Protein AF-A0A0G0ATU6-F1 (afdb_monomer)

Foldseek 3Di:
DVLLVVLVVVQQCQPDDPPGLNQKHFDAPDDPDPPDPPDGHLVLSVLSNVLVVLLVVLVVVLVVQVVPADDPGRPSVVSNVVSVVVNVVSVVVSVVCCVVRNPVGMDGDVVSVVVVVQQDLVLLVLCCVPQNDVRSVVLSVCCVVPVGGSVVVCVVVVVDDPVRVVVSVPPDD

Secondary structure (DSSP, 8-state):
-HHHHHHHHHHHHT--SSSS--SEEEPPSS-S-SSSTT----HHHHHHHHHHHHHHHHHHHHHHHHHT-BTTB-TTHHHHHHHHHHHHHHHHHHHHHIIIIIGGGEEE-HHHHHHHHHH-STTHHHHHHHH-HHHHHHHHHHHHHH---HHHHHHHTTSS-HHHHHHHH----

pLDDT: mean 94.41, std 6.94, range [39.5, 98.44]

Solvent-accessible surface area (backbone atoms only — not comparable to full-atom values): 9798 Å² total; per-residue (Å²): 113,66,64,34,53,54,24,49,50,54,49,50,36,38,25,53,88,82,90,46,67,30,37,31,41,67,64,79,86,58,86,52,44,98,85,45,87,90,40,66,61,61,58,58,37,51,50,40,38,53,48,45,54,52,42,53,53,41,50,50,51,35,51,55,40,60,66,69,41,50,95,95,52,59,81,44,51,68,63,38,51,53,42,52,55,49,42,52,55,52,49,55,52,49,53,53,49,32,46,68,65,36,64,74,41,56,44,74,34,62,68,48,45,50,52,52,51,51,73,42,72,71,65,49,66,62,46,28,88,81,61,34,62,70,56,44,51,51,44,52,53,48,18,68,76,68,73,46,40,50,65,60,54,35,50,73,69,61,74,44,53,73,71,59,49,53,60,58,70,54,88,73,134

Sequence (173 aa):
LDISKMSIDFRFMASGPKGGIGEISFKELQPGSSIMPGKVNPVIAETMNQTYYLVSGKNLGIHQAAEASQLELGVMLPIIADSLITILKVVDTALKLFADRGIKNIVVNRERCLEHLEKSTAYSTLLTPRLGYDAVSKVVKESVATGRTMREIILEKKLLTEAELEKLLIIYE

Radius of gyration: 24.53 Å; Cα contacts (8 Å, |Δi|>4): 159; chains: 1; bounding box: 56×47×62 Å

Nearest PDB structures (foldseek):
  6wng-assembly1_D  TM=8.953E-01  e=1.341E-13  Elizabethkingia anophelis NUH1
  3oce-assembly1_C  TM=9.134E-01  e=7.199E-13  Brucella abortus 2308
  6nzb-assembly1_A  TM=8.985E-01  e=1.754E-11  Escherichia coli K-12
  6p3c-assembly1_A  TM=8.723E-01  e=2.596E-11  Escherichia coli K-12
  6nza-assembly1_A  TM=8.836E-01  e=3.843E-11  Escherichia coli K-12

Organism: NCBI:txid1618477

InterPro domains:
  IPR008948 L-Aspartase-like [SSF48557] (2-168)
  IPR018951 Fumarase C, C-terminal [PF10415] (125-169)
  IPR020557 Fumarate lyase, conserved site [PS00163] (32-41)
  IPR022761 Fumarate lyase, N-terminal [PF00206] (2-55)
  IPR051546 Class-II Aspartate Ammonia-Lyase [PTHR42696] (2-170)

Structure (mmCIF, N/CA/C/O backbone):
data_AF-A0A0G0ATU6-F1
#
_entry.id   AF-A0A0G0ATU6-F1
#
loop_
_atom_site.group_PDB
_atom_site.id
_atom_site.type_symbol
_atom_site.label_atom_id
_atom_site.label_alt_id
_atom_site.label_comp_id
_atom_site.label_asym_id
_atom_site.label_entity_id
_atom_site.label_seq_id
_atom_site.pdbx_PDB_ins_code
_atom_site.Cartn_x
_atom_site.Cartn_y
_atom_site.Cartn_z
_atom_site.occupancy
_atom_site.B_iso_or_equiv
_atom_site.auth_seq_id
_atom_site.auth_comp_id
_atom_site.auth_asym_id
_atom_site.auth_atom_id
_atom_site.pdbx_PDB_model_num
ATOM 1 N N . LEU A 1 1 ? 6.892 8.000 -9.403 1.00 63.53 1 LEU A N 1
ATOM 2 C CA . LEU A 1 1 ? 6.747 7.942 -7.932 1.00 63.53 1 LEU A CA 1
ATOM 3 C C . LEU A 1 1 ? 5.472 7.179 -7.571 1.00 63.53 1 LEU A C 1
ATOM 5 O O . LEU A 1 1 ? 5.530 6.216 -6.814 1.00 63.53 1 LEU A O 1
ATOM 9 N N . ASP A 1 2 ? 4.365 7.529 -8.223 1.00 87.19 2 ASP A N 1
ATOM 10 C CA . ASP A 1 2 ? 3.006 7.075 -7.894 1.00 87.19 2 ASP A CA 1
ATOM 11 C C . ASP A 1 2 ? 2.807 5.554 -7.948 1.00 87.19 2 ASP A C 1
ATOM 13 O O . ASP A 1 2 ? 2.313 4.968 -6.986 1.00 87.19 2 ASP A O 1
ATOM 17 N N . ILE A 1 3 ? 3.274 4.880 -9.009 1.00 91.62 3 ILE A N 1
ATOM 18 C CA . ILE A 1 3 ? 3.094 3.421 -9.147 1.00 91.62 3 ILE A CA 1
ATOM 19 C C . ILE A 1 3 ? 3.815 2.623 -8.054 1.00 91.62 3 ILE A C 1
ATOM 21 O O . ILE A 1 3 ? 3.321 1.582 -7.625 1.00 91.62 3 ILE A O 1
ATOM 25 N N . SER A 1 4 ? 4.968 3.106 -7.577 1.00 95.75 4 SER A N 1
ATOM 26 C CA . SER A 1 4 ? 5.750 2.393 -6.566 1.00 95.75 4 SER A CA 1
ATOM 27 C C . SER A 1 4 ? 5.102 2.514 -5.198 1.00 95.75 4 SER A C 1
ATOM 29 O O . SER A 1 4 ? 4.891 1.503 -4.534 1.00 95.75 4 SER A O 1
ATOM 31 N N . LYS A 1 5 ? 4.713 3.737 -4.815 1.00 97.19 5 LYS A N 1
ATOM 32 C CA . LYS A 1 5 ? 4.016 3.998 -3.553 1.00 97.19 5 LYS A CA 1
ATOM 33 C C . LYS A 1 5 ? 2.713 3.212 -3.480 1.00 97.19 5 LYS A C 1
ATOM 35 O O . LYS A 1 5 ? 2.513 2.472 -2.528 1.00 97.19 5 LYS A O 1
ATOM 40 N N . MET A 1 6 ? 1.879 3.300 -4.518 1.00 96.00 6 MET A N 1
ATOM 41 C CA . MET A 1 6 ? 0.627 2.543 -4.602 1.00 96.00 6 MET A CA 1
ATOM 42 C C . MET A 1 6 ? 0.860 1.037 -4.415 1.00 96.00 6 MET A C 1
ATOM 44 O O . MET A 1 6 ? 0.151 0.378 -3.662 1.00 96.00 6 MET A O 1
ATOM 48 N N . SER A 1 7 ? 1.886 0.488 -5.062 1.00 96.00 7 SER A N 1
ATOM 49 C CA . SER A 1 7 ? 2.201 -0.939 -4.952 1.00 96.00 7 SER A CA 1
ATOM 50 C C . SER A 1 7 ? 2.730 -1.325 -3.570 1.00 96.00 7 SER A C 1
ATOM 52 O O . SER A 1 7 ? 2.418 -2.409 -3.084 1.00 96.00 7 SER A O 1
ATOM 54 N N . ILE A 1 8 ? 3.491 -0.441 -2.913 1.00 97.56 8 ILE A N 1
ATOM 55 C CA . ILE A 1 8 ? 3.940 -0.628 -1.526 1.00 97.56 8 ILE A CA 1
ATOM 56 C C . ILE A 1 8 ? 2.739 -0.652 -0.583 1.00 97.56 8 ILE A C 1
ATOM 58 O O . ILE A 1 8 ? 2.637 -1.578 0.218 1.00 97.56 8 ILE A O 1
ATOM 62 N N . ASP A 1 9 ? 1.812 0.296 -0.716 1.00 97.62 9 ASP A N 1
ATOM 63 C CA . ASP A 1 9 ? 0.602 0.343 0.108 1.00 97.62 9 ASP A CA 1
ATOM 64 C C . ASP A 1 9 ? -0.215 -0.936 -0.053 1.00 97.62 9 ASP A C 1
ATOM 66 O O . ASP A 1 9 ? -0.586 -1.565 0.934 1.00 97.62 9 ASP A O 1
ATOM 70 N N . PHE A 1 10 ? -0.441 -1.377 -1.293 1.00 96.88 10 PHE A N 1
ATOM 71 C CA . PHE A 1 10 ? -1.169 -2.614 -1.546 1.00 96.88 10 PHE A CA 1
ATOM 72 C C . PHE A 1 10 ? -0.487 -3.834 -0.933 1.00 96.88 10 PHE A C 1
ATOM 74 O O . PHE A 1 10 ? -1.152 -4.672 -0.328 1.00 96.88 10 PHE A O 1
ATOM 81 N N . ARG A 1 11 ? 0.839 -3.939 -1.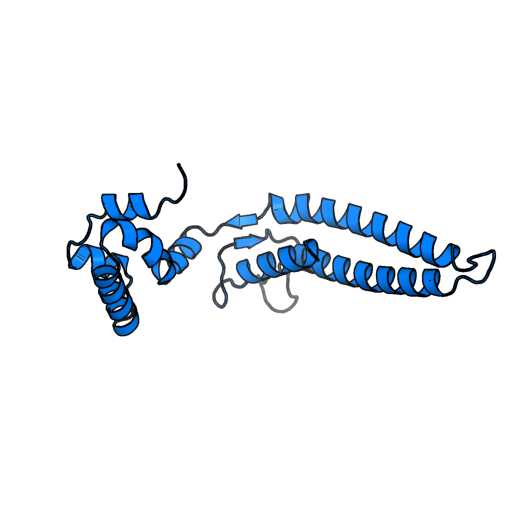048 1.00 97.12 11 ARG A N 1
ATOM 82 C CA . ARG A 1 11 ? 1.599 -5.017 -0.402 1.00 97.12 11 ARG A CA 1
ATOM 83 C C . ARG A 1 11 ? 1.497 -4.956 1.118 1.00 97.12 11 ARG A C 1
ATOM 85 O O . ARG A 1 11 ? 1.433 -6.000 1.759 1.00 97.12 11 ARG A O 1
ATOM 92 N N . PHE A 1 12 ? 1.511 -3.754 1.687 1.00 97.62 12 PHE A N 1
ATOM 93 C CA . PHE A 1 12 ? 1.440 -3.552 3.127 1.00 97.62 12 PHE A CA 1
ATOM 94 C C . PHE A 1 12 ? 0.050 -3.895 3.670 1.00 97.62 12 PHE A C 1
ATOM 96 O O . PHE A 1 12 ? -0.053 -4.698 4.596 1.00 97.62 12 PHE A O 1
ATOM 103 N N . MET A 1 13 ? -1.015 -3.400 3.034 1.00 97.75 13 MET A N 1
ATOM 104 C CA . MET A 1 13 ? -2.402 -3.757 3.359 1.00 97.75 13 MET A CA 1
ATOM 105 C C . MET A 1 13 ? -2.675 -5.258 3.168 1.00 97.75 13 MET A C 1
ATOM 107 O O . MET A 1 13 ? -3.452 -5.835 3.925 1.00 97.75 13 MET A O 1
ATOM 111 N N . ALA A 1 14 ? -2.000 -5.903 2.207 1.00 96.81 14 ALA A N 1
ATOM 112 C CA . ALA A 1 14 ? -2.081 -7.346 1.965 1.00 96.81 14 ALA A CA 1
ATOM 113 C C . ALA A 1 14 ? -1.161 -8.204 2.852 1.00 96.81 14 ALA A C 1
ATOM 115 O O . ALA A 1 14 ? -1.140 -9.429 2.710 1.00 96.81 14 ALA A O 1
ATOM 116 N N . SER A 1 15 ? -0.369 -7.602 3.745 1.00 96.88 15 SER A N 1
ATOM 117 C CA . SER A 1 15 ? 0.514 -8.360 4.636 1.00 96.88 15 SER A CA 1
ATOM 118 C C . SER A 1 15 ? -0.301 -9.254 5.576 1.00 96.88 15 SER A C 1
ATOM 120 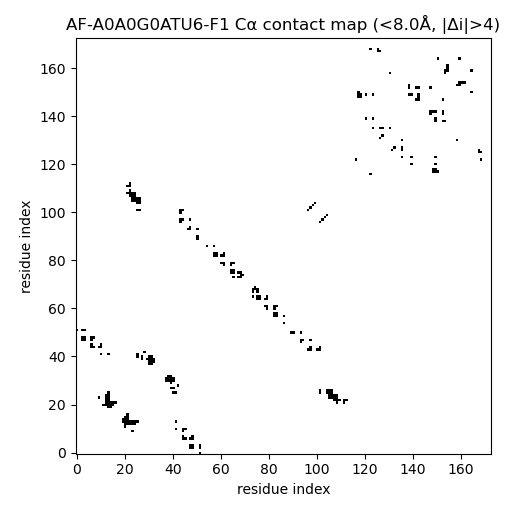O O . SER A 1 15 ? -1.290 -8.816 6.157 1.00 96.88 15 SER A O 1
ATOM 122 N N . GLY A 1 16 ? 0.093 -10.518 5.747 1.00 93.94 16 GLY A N 1
ATOM 123 C CA . GLY A 1 16 ? -0.707 -11.478 6.507 1.00 93.94 16 GLY A CA 1
ATOM 124 C C . GLY A 1 16 ? -0.358 -12.940 6.196 1.00 93.94 16 GLY A C 1
ATOM 125 O O . GLY A 1 16 ? 0.775 -13.214 5.796 1.00 93.94 16 GLY A O 1
ATOM 126 N N . PRO A 1 17 ? -1.290 -13.893 6.411 1.00 87.56 17 PRO A N 1
ATOM 127 C CA . PRO A 1 17 ? -2.701 -13.680 6.771 1.00 87.56 17 PRO A CA 1
ATOM 128 C C . PRO A 1 17 ? -2.958 -13.421 8.266 1.00 87.56 17 PRO A C 1
ATOM 130 O O . PRO A 1 17 ? -3.980 -12.839 8.602 1.00 87.56 17 PRO A O 1
ATOM 133 N N . LYS A 1 18 ? -2.058 -13.834 9.173 1.00 88.06 18 LYS A N 1
ATOM 134 C CA . LYS A 1 18 ? -2.247 -13.673 10.635 1.00 88.06 18 LYS A CA 1
ATOM 135 C C . LYS A 1 18 ? -1.271 -12.701 11.305 1.00 88.06 18 LYS A C 1
ATOM 137 O O . LYS A 1 18 ? -1.603 -12.124 12.330 1.00 88.06 18 LYS A O 1
ATOM 142 N N . GLY A 1 19 ? -0.074 -12.530 10.741 1.00 91.44 19 GLY A N 1
ATOM 143 C CA . GLY A 1 19 ? 0.995 -11.699 11.314 1.00 91.44 19 GLY A CA 1
ATOM 144 C C . GLY A 1 19 ? 1.124 -10.301 10.704 1.00 91.44 19 GLY A C 1
ATOM 145 O O . GLY A 1 19 ? 2.178 -9.693 10.842 1.00 91.44 19 GLY A O 1
ATOM 146 N N . GLY A 1 20 ? 0.112 -9.823 9.975 1.00 95.00 20 GLY A N 1
ATOM 147 C CA . GLY A 1 20 ? 0.161 -8.548 9.256 1.00 95.00 20 GLY A CA 1
ATOM 148 C C . GLY A 1 20 ? -1.137 -7.749 9.359 1.00 95.00 20 GLY A C 1
ATOM 149 O O . GLY A 1 20 ? -1.987 -8.026 10.209 1.00 95.00 20 GLY A O 1
ATOM 150 N N . ILE A 1 21 ? -1.272 -6.752 8.483 1.00 96.94 21 ILE A N 1
ATOM 151 C CA . ILE A 1 21 ? -2.440 -5.866 8.399 1.00 96.94 21 ILE A CA 1
ATOM 152 C C . ILE A 1 21 ? -3.669 -6.653 7.914 1.00 96.94 21 ILE A C 1
ATOM 154 O O . ILE A 1 21 ? -4.647 -6.772 8.647 1.00 96.94 21 ILE A O 1
ATOM 158 N N . GLY A 1 22 ? -3.604 -7.269 6.733 1.00 96.44 22 GLY A N 1
ATOM 159 C CA . GLY A 1 22 ? -4.634 -8.190 6.239 1.00 96.44 22 GLY A CA 1
ATOM 160 C C . GLY A 1 22 ? -5.970 -7.542 5.863 1.00 96.44 22 GLY A C 1
ATOM 161 O O . GLY A 1 22 ? -6.992 -8.226 5.856 1.00 96.44 22 GLY A O 1
ATOM 162 N N . GLU A 1 23 ? -5.982 -6.243 5.564 1.00 97.44 23 GLU A N 1
ATOM 163 C CA . GLU A 1 23 ? -7.189 -5.513 5.139 1.00 97.44 23 GLU A CA 1
ATOM 164 C C . GLU A 1 23 ? -7.645 -5.921 3.740 1.00 97.44 23 GLU A C 1
ATOM 166 O O . GLU A 1 23 ? -8.836 -5.921 3.430 1.00 97.44 23 GLU A O 1
ATOM 171 N N . ILE A 1 24 ? -6.694 -6.309 2.893 1.00 97.12 24 ILE A N 1
ATOM 172 C CA . ILE A 1 24 ? -6.972 -6.822 1.559 1.00 97.12 24 ILE A CA 1
ATOM 173 C C . ILE A 1 24 ? -6.198 -8.111 1.309 1.00 97.12 24 ILE A C 1
ATOM 175 O O . ILE A 1 24 ? -5.245 -8.443 2.008 1.00 97.12 24 ILE A O 1
ATOM 179 N N . SER A 1 25 ? -6.572 -8.822 0.256 1.00 94.38 25 SER A N 1
ATOM 180 C CA . SER A 1 25 ? -5.792 -9.926 -0.287 1.00 94.38 25 SER A CA 1
ATOM 181 C C . SER A 1 25 ? -5.812 -9.891 -1.810 1.00 94.38 25 SER A C 1
ATOM 183 O O . SER A 1 25 ? -6.747 -9.382 -2.433 1.00 94.38 25 SER A O 1
ATOM 185 N N . PHE A 1 26 ? -4.750 -10.422 -2.407 1.00 91.44 26 PHE A N 1
ATOM 186 C CA . PHE A 1 26 ? -4.673 -10.646 -3.843 1.00 91.44 26 PHE A CA 1
ATOM 187 C C . PHE A 1 26 ? -5.066 -12.083 -4.154 1.00 91.44 26 PHE A C 1
ATOM 189 O O . PHE A 1 26 ? -4.697 -13.004 -3.424 1.00 91.44 26 PHE A O 1
ATOM 196 N N . LYS A 1 27 ? -5.755 -12.281 -5.280 1.00 88.81 27 LYS A N 1
ATOM 197 C CA . LYS A 1 27 ? -5.931 -13.617 -5.849 1.00 88.81 27 LYS A CA 1
ATOM 198 C C . LYS A 1 27 ? -4.564 -14.263 -6.099 1.00 88.81 27 LYS A C 1
ATOM 200 O O . LYS A 1 27 ? -3.649 -13.619 -6.613 1.00 88.81 27 LYS A O 1
ATOM 205 N N . GLU A 1 28 ? -4.443 -15.545 -5.770 1.00 91.75 28 GLU A N 1
ATOM 206 C CA . GLU A 1 28 ? -3.237 -16.320 -6.049 1.00 91.75 28 GLU A CA 1
ATOM 207 C C . GLU A 1 28 ? -3.006 -16.425 -7.564 1.00 91.75 28 GLU A C 1
ATOM 209 O O . GLU A 1 28 ? -3.840 -16.948 -8.304 1.00 91.75 28 GLU A O 1
ATOM 214 N N . LEU A 1 29 ? -1.871 -15.894 -8.027 1.00 91.44 29 LEU A N 1
ATOM 215 C CA . LEU A 1 29 ? -1.433 -16.002 -9.423 1.00 91.44 29 LEU A CA 1
ATOM 216 C C . LEU A 1 29 ? -0.456 -17.164 -9.635 1.00 91.44 29 LEU A C 1
ATOM 218 O O . LEU A 1 29 ? -0.339 -17.673 -10.746 1.00 91.44 29 LEU A O 1
ATOM 222 N N . GLN A 1 30 ? 0.262 -17.545 -8.579 1.00 91.50 30 GLN A N 1
ATOM 223 C CA . GLN A 1 30 ? 1.259 -18.610 -8.549 1.00 91.50 30 GLN A CA 1
ATOM 224 C C . GLN A 1 30 ? 1.557 -18.998 -7.090 1.00 91.50 30 GLN A C 1
ATOM 226 O O . GLN A 1 30 ? 1.386 -18.147 -6.207 1.00 91.50 30 GLN A O 1
ATOM 231 N N . PRO A 1 31 ? 2.102 -20.205 -6.839 1.00 90.00 31 PRO A N 1
ATOM 232 C CA . PRO A 1 31 ? 2.617 -20.567 -5.524 1.00 90.00 31 PRO A CA 1
ATOM 233 C C . PRO A 1 31 ? 3.686 -19.570 -5.057 1.00 90.00 31 PRO A C 1
ATOM 235 O O . PRO A 1 31 ? 4.627 -19.250 -5.788 1.00 90.00 31 PRO A O 1
ATOM 238 N N . GLY A 1 32 ? 3.556 -19.066 -3.830 1.00 88.31 32 GLY A N 1
ATOM 239 C CA . GLY A 1 32 ? 4.456 -18.053 -3.269 1.00 88.31 32 GLY A CA 1
ATOM 240 C C . GLY A 1 32 ? 5.723 -18.611 -2.617 1.00 88.31 32 GLY A C 1
ATOM 241 O O . GLY A 1 32 ? 6.608 -17.838 -2.239 1.00 88.31 32 GLY A O 1
ATOM 242 N N . SER A 1 33 ? 5.826 -19.928 -2.439 1.00 92.62 33 SER A N 1
ATOM 243 C CA . SER A 1 33 ? 7.025 -20.599 -1.932 1.00 92.62 33 SER A CA 1
ATOM 244 C C . SER A 1 33 ? 7.009 -22.083 -2.277 1.00 92.62 33 SER A C 1
ATOM 246 O O . SER A 1 33 ? 5.965 -22.723 -2.217 1.00 92.62 33 SER A O 1
ATOM 248 N N . SER A 1 34 ? 8.183 -22.640 -2.568 1.00 92.75 34 SER A N 1
ATOM 249 C CA . SER A 1 34 ? 8.365 -24.081 -2.754 1.00 92.75 34 SER A CA 1
ATOM 250 C C . SER A 1 34 ? 8.325 -24.881 -1.444 1.00 92.75 34 SER A C 1
ATOM 252 O O . SER A 1 34 ? 8.100 -26.084 -1.491 1.00 92.75 34 SER A O 1
ATOM 254 N N . ILE A 1 35 ? 8.539 -24.238 -0.287 1.00 95.25 35 ILE A N 1
ATOM 255 C CA . ILE A 1 35 ? 8.670 -24.908 1.023 1.00 95.25 35 ILE A CA 1
ATOM 256 C C . ILE A 1 35 ? 7.580 -24.540 2.034 1.00 95.25 35 ILE A C 1
ATOM 258 O O . ILE A 1 35 ? 7.448 -25.215 3.048 1.00 95.25 35 ILE A O 1
ATOM 262 N N . MET A 1 36 ? 6.824 -23.464 1.793 1.00 94.06 36 MET A N 1
ATOM 263 C CA . MET A 1 36 ? 5.727 -23.022 2.661 1.00 94.06 36 MET A CA 1
ATOM 264 C C . MET A 1 36 ? 4.390 -23.269 1.952 1.00 94.06 36 MET A C 1
ATOM 266 O O . MET A 1 36 ? 3.982 -22.434 1.137 1.00 94.06 36 MET A O 1
ATOM 270 N N . PRO A 1 37 ? 3.709 -24.396 2.235 1.00 89.62 37 PRO A N 1
ATOM 271 C CA . PRO A 1 37 ? 2.433 -24.726 1.612 1.00 89.62 37 PRO A CA 1
ATOM 272 C C . PRO A 1 37 ? 1.394 -23.621 1.819 1.00 89.62 37 PRO A C 1
ATOM 274 O O . PRO A 1 37 ? 1.239 -23.102 2.923 1.00 89.62 37 PRO A O 1
ATOM 277 N N . GLY A 1 38 ? 0.687 -23.257 0.747 1.00 87.50 38 GLY A N 1
ATOM 278 C CA . GLY A 1 38 ? -0.381 -22.253 0.783 1.00 87.50 38 GLY A CA 1
ATOM 279 C C . GLY A 1 38 ? 0.086 -20.801 0.937 1.00 87.50 38 GLY A C 1
ATOM 280 O O . GLY A 1 38 ? -0.751 -19.911 1.073 1.00 87.50 38 GLY A O 1
ATOM 281 N N . LYS A 1 39 ? 1.400 -20.520 0.920 1.00 91.75 39 LYS A N 1
ATOM 282 C CA . LYS A 1 39 ? 1.894 -19.137 0.932 1.00 91.75 39 LYS A CA 1
ATOM 283 C C . LYS A 1 39 ? 1.616 -18.471 -0.411 1.00 91.75 39 LYS A C 1
ATOM 285 O O . LYS A 1 39 ? 2.117 -18.923 -1.435 1.00 91.75 39 LYS A O 1
ATOM 290 N N . VAL A 1 40 ? 0.911 -17.345 -0.377 1.00 91.62 40 VAL A N 1
ATOM 291 C CA . VAL A 1 40 ? 0.626 -16.494 -1.540 1.00 91.62 40 VAL A CA 1
ATOM 292 C C . VAL A 1 40 ? 1.330 -15.152 -1.351 1.00 91.62 40 VAL A C 1
ATOM 294 O O . VAL A 1 40 ? 1.252 -14.563 -0.275 1.00 91.62 40 VAL A O 1
ATOM 297 N N . ASN A 1 41 ? 2.027 -14.669 -2.383 1.00 94.44 41 ASN A N 1
ATOM 298 C CA . ASN A 1 41 ? 2.678 -13.355 -2.368 1.00 94.44 41 ASN A CA 1
ATOM 299 C C . ASN A 1 41 ? 1.948 -12.388 -3.316 1.00 94.44 41 ASN A C 1
ATOM 301 O O . ASN A 1 41 ? 1.453 -12.823 -4.361 1.00 94.44 41 ASN A O 1
ATOM 305 N N . PRO A 1 42 ? 1.946 -11.076 -3.029 1.00 95.25 42 PRO A N 1
ATOM 306 C CA . PRO A 1 42 ? 1.413 -10.044 -3.919 1.00 95.25 42 PRO A CA 1
ATOM 307 C C . PRO A 1 42 ? 2.365 -9.761 -5.102 1.00 95.25 42 PRO A C 1
ATOM 309 O O . PRO A 1 42 ? 2.730 -8.613 -5.363 1.00 95.25 42 PRO A O 1
ATOM 312 N N . VAL A 1 43 ? 2.761 -10.804 -5.844 1.00 96.12 43 VAL A N 1
ATOM 313 C CA . VAL A 1 43 ? 3.810 -10.749 -6.884 1.00 96.12 43 VAL A CA 1
ATOM 314 C C . VAL A 1 43 ? 3.535 -9.699 -7.956 1.00 96.12 43 VAL A C 1
ATOM 316 O O . VAL A 1 43 ? 4.457 -9.076 -8.469 1.00 96.12 43 VAL A O 1
ATOM 319 N N . ILE A 1 44 ? 2.261 -9.439 -8.258 1.00 95.62 44 ILE A N 1
ATOM 320 C CA . ILE A 1 44 ? 1.888 -8.443 -9.260 1.00 95.62 44 ILE A CA 1
ATOM 321 C C . ILE A 1 44 ? 2.183 -7.007 -8.799 1.00 95.62 44 ILE A C 1
ATOM 323 O O . ILE A 1 44 ? 2.622 -6.181 -9.595 1.00 95.62 44 ILE A O 1
ATOM 327 N N . ALA A 1 45 ? 2.019 -6.711 -7.507 1.00 96.19 45 ALA A N 1
ATOM 328 C CA . ALA A 1 45 ? 2.417 -5.426 -6.935 1.00 96.19 45 ALA A CA 1
ATOM 329 C C . ALA A 1 45 ? 3.951 -5.328 -6.820 1.00 96.19 45 ALA A C 1
ATOM 331 O O . ALA A 1 45 ? 4.535 -4.270 -7.049 1.00 96.19 45 ALA A O 1
ATOM 332 N N . GLU A 1 46 ? 4.637 -6.442 -6.550 1.00 96.81 46 GLU A N 1
ATOM 333 C CA . GLU A 1 46 ? 6.105 -6.498 -6.580 1.00 96.81 46 GLU A CA 1
ATOM 334 C C . GLU A 1 46 ? 6.659 -6.198 -7.984 1.00 96.81 46 GLU A C 1
ATOM 336 O O . GLU A 1 46 ? 7.642 -5.462 -8.109 1.00 96.81 46 GLU A O 1
ATOM 341 N N . THR A 1 47 ? 6.008 -6.689 -9.048 1.00 96.38 47 THR A N 1
ATOM 342 C CA . THR A 1 47 ? 6.353 -6.360 -10.443 1.00 96.38 47 THR A CA 1
ATOM 343 C C . THR A 1 47 ? 6.269 -4.857 -10.712 1.00 96.38 47 THR A C 1
ATOM 345 O O . THR A 1 47 ? 7.130 -4.306 -11.400 1.00 96.38 47 THR A O 1
ATOM 348 N N . MET A 1 48 ? 5.283 -4.162 -10.143 1.00 97.62 48 MET A N 1
ATOM 349 C CA . MET A 1 48 ? 5.150 -2.712 -10.299 1.00 97.62 48 MET A CA 1
ATOM 350 C C . MET A 1 48 ? 6.272 -1.940 -9.596 1.00 97.62 48 MET A C 1
ATOM 352 O O . MET A 1 48 ? 6.784 -0.967 -10.156 1.00 97.62 48 MET A O 1
ATOM 356 N N . ASN A 1 49 ? 6.720 -2.390 -8.417 1.00 97.38 49 ASN A N 1
ATOM 357 C CA . ASN A 1 49 ? 7.899 -1.806 -7.770 1.00 97.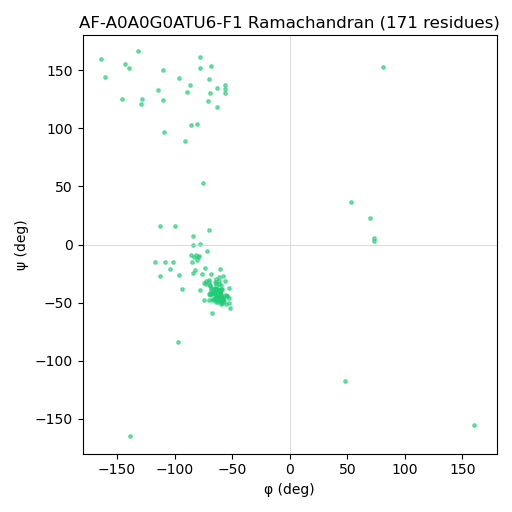38 49 ASN A CA 1
ATOM 358 C C . ASN A 1 49 ? 9.166 -2.016 -8.611 1.00 97.38 49 ASN A C 1
ATOM 360 O O . ASN A 1 49 ? 9.906 -1.063 -8.844 1.00 97.38 49 ASN A O 1
ATOM 364 N N . GLN A 1 50 ? 9.394 -3.233 -9.116 1.00 97.31 50 GLN A N 1
ATOM 365 C CA . GLN A 1 50 ? 10.540 -3.529 -9.988 1.00 97.31 50 GLN A CA 1
ATOM 366 C C . GLN A 1 50 ? 10.511 -2.693 -11.274 1.00 97.31 50 GLN A C 1
ATOM 368 O O . GLN A 1 50 ? 11.528 -2.122 -11.666 1.00 97.31 50 GLN A O 1
ATOM 373 N N . THR A 1 51 ? 9.332 -2.551 -11.885 1.00 97.62 51 THR A N 1
ATOM 374 C CA . THR A 1 51 ? 9.118 -1.695 -13.059 1.00 97.62 51 THR A CA 1
ATOM 375 C C . THR A 1 51 ? 9.494 -0.249 -12.758 1.00 97.62 51 THR A C 1
ATOM 377 O O . THR A 1 51 ? 10.229 0.368 -13.525 1.00 97.62 51 THR A O 1
ATOM 380 N N . TYR A 1 52 ? 9.053 0.292 -11.619 1.00 97.56 52 TYR A N 1
ATOM 381 C CA . TYR A 1 52 ? 9.429 1.642 -11.207 1.00 97.56 52 TYR A CA 1
ATOM 382 C C . TYR A 1 52 ? 10.944 1.813 -11.063 1.00 97.56 52 TYR A C 1
ATOM 384 O O . TYR A 1 52 ? 11.487 2.797 -11.565 1.00 97.56 52 TYR A O 1
ATOM 392 N N . TYR A 1 53 ? 11.637 0.871 -10.418 1.00 97.00 53 TYR A N 1
ATOM 393 C CA . TYR A 1 53 ? 13.088 0.968 -10.242 1.00 97.00 53 TYR A CA 1
ATOM 394 C C . TYR A 1 53 ? 13.842 0.878 -11.574 1.00 97.00 53 TYR A C 1
ATOM 396 O O . TYR A 1 53 ? 14.775 1.651 -11.792 1.00 97.00 53 TYR A O 1
ATOM 404 N N . LEU A 1 54 ? 13.390 0.024 -12.500 1.00 97.12 54 LEU A N 1
ATOM 405 C CA . LEU A 1 54 ? 13.931 -0.035 -13.860 1.00 97.12 54 LEU A CA 1
ATOM 406 C C . LEU A 1 54 ? 13.770 1.306 -14.589 1.00 97.12 54 LEU A C 1
ATOM 408 O O . LEU A 1 54 ? 14.733 1.819 -15.163 1.00 97.12 54 LEU A O 1
ATOM 412 N N . VAL A 1 55 ? 12.566 1.887 -14.554 1.00 97.25 55 VAL A N 1
ATOM 413 C CA . VAL A 1 55 ? 12.293 3.191 -15.175 1.00 97.25 55 VAL A CA 1
ATOM 414 C C . VAL A 1 55 ? 13.149 4.281 -14.541 1.00 97.25 55 VAL A C 1
ATOM 416 O O . VAL A 1 55 ? 13.730 5.085 -15.263 1.00 97.25 55 VAL A O 1
ATOM 419 N N . SER A 1 56 ? 13.275 4.292 -13.212 1.00 97.06 56 SER A N 1
ATOM 420 C CA . SER A 1 56 ? 14.083 5.280 -12.495 1.00 97.06 56 SER A CA 1
ATOM 421 C C . SER A 1 56 ? 15.551 5.231 -12.920 1.00 97.06 56 SER A C 1
ATOM 423 O O . SER A 1 56 ? 16.143 6.276 -13.184 1.00 97.06 56 SER A O 1
ATOM 425 N N . GLY A 1 57 ? 16.130 4.031 -13.032 1.00 97.81 57 GLY A N 1
ATOM 426 C CA . GLY A 1 57 ? 17.507 3.860 -13.500 1.00 97.81 57 GLY A CA 1
ATOM 427 C C . GLY A 1 57 ? 17.693 4.325 -14.945 1.00 97.81 57 GLY A C 1
ATOM 428 O O . GLY A 1 57 ? 18.607 5.094 -15.235 1.00 97.81 57 GLY A O 1
ATOM 429 N N . LYS A 1 58 ? 16.787 3.933 -15.851 1.00 97.94 58 LYS A N 1
ATOM 430 C CA . LYS A 1 58 ? 16.833 4.377 -17.254 1.00 97.94 58 LYS A CA 1
ATOM 431 C C . LYS A 1 58 ? 16.655 5.888 -17.393 1.00 97.94 58 LYS A C 1
ATOM 433 O O . LYS A 1 58 ? 17.343 6.500 -18.199 1.00 97.94 58 LYS A O 1
ATOM 438 N N . ASN A 1 59 ? 15.787 6.499 -16.590 1.00 97.44 59 ASN A N 1
ATOM 439 C CA . ASN A 1 59 ? 15.585 7.944 -16.599 1.00 97.44 59 ASN A CA 1
ATOM 440 C C . ASN A 1 59 ? 16.840 8.707 -16.149 1.00 97.44 59 ASN A C 1
ATOM 442 O O . ASN A 1 59 ? 17.171 9.731 -16.738 1.00 97.44 59 ASN A O 1
ATOM 446 N N . LEU A 1 60 ? 17.570 8.194 -15.151 1.00 98.00 60 LEU A N 1
ATOM 447 C CA . LEU A 1 60 ? 18.866 8.762 -14.771 1.00 98.00 60 LEU A CA 1
ATOM 448 C C . LEU A 1 60 ? 19.881 8.663 -15.920 1.00 98.00 60 LEU A C 1
ATOM 450 O O . LEU A 1 60 ? 20.567 9.640 -16.210 1.00 98.00 60 LEU A O 1
ATOM 454 N N . GLY A 1 61 ? 19.930 7.521 -16.612 1.00 98.00 61 GLY A N 1
ATOM 455 C CA . GLY A 1 61 ? 20.770 7.350 -17.801 1.00 98.00 61 GLY A CA 1
ATOM 456 C C . GLY A 1 61 ? 20.416 8.327 -18.926 1.00 98.00 61 GLY A C 1
ATOM 457 O O . GLY A 1 61 ? 21.310 8.929 -19.512 1.00 98.00 61 GLY A O 1
ATOM 458 N N . ILE A 1 62 ? 19.121 8.551 -19.184 1.00 98.38 62 ILE A N 1
ATOM 459 C CA . ILE A 1 62 ? 18.646 9.568 -20.139 1.00 98.38 62 ILE A CA 1
ATOM 460 C C . ILE A 1 62 ? 19.122 10.961 -19.725 1.00 98.38 62 ILE A C 1
ATOM 462 O O . ILE A 1 62 ? 19.610 11.707 -20.568 1.00 98.38 62 ILE A O 1
ATOM 466 N N . HIS A 1 63 ? 18.996 11.310 -18.442 1.00 98.12 63 HIS A N 1
ATOM 467 C CA . HIS A 1 63 ? 19.418 12.613 -17.935 1.00 98.12 63 HIS A CA 1
ATOM 468 C C . HIS A 1 63 ? 20.915 12.859 -18.173 1.00 98.12 63 HIS A C 1
ATOM 470 O O . HIS A 1 63 ? 21.280 13.891 -18.729 1.00 98.12 63 HIS A O 1
ATOM 476 N N . GLN A 1 64 ? 21.765 11.888 -17.827 1.00 98.19 64 GLN A N 1
ATOM 477 C CA . GLN A 1 64 ? 23.212 11.974 -18.052 1.00 98.19 64 GLN A CA 1
ATOM 478 C C . GLN A 1 64 ? 23.567 12.030 -19.546 1.00 98.19 64 GLN A C 1
ATOM 480 O O . GLN A 1 64 ? 24.408 12.821 -19.959 1.00 98.19 64 GLN A O 1
ATOM 485 N N . ALA A 1 65 ? 22.900 11.226 -20.377 1.00 97.88 65 ALA A N 1
ATOM 486 C CA . ALA A 1 65 ? 23.111 11.225 -21.822 1.00 97.88 65 ALA A CA 1
ATOM 487 C C . ALA A 1 65 ? 22.721 12.562 -22.475 1.00 97.88 65 ALA A C 1
ATOM 489 O O . ALA A 1 65 ? 23.391 13.011 -23.402 1.00 97.88 65 ALA A O 1
ATOM 490 N N . ALA A 1 66 ? 21.643 13.192 -22.002 1.00 97.12 66 ALA A N 1
ATOM 491 C CA . ALA A 1 66 ? 21.199 14.488 -22.500 1.00 97.12 66 ALA A CA 1
ATOM 492 C C . ALA A 1 66 ? 22.166 15.615 -22.104 1.00 97.12 66 ALA A C 1
ATOM 494 O O . ALA A 1 66 ? 22.474 16.464 -22.942 1.00 97.12 66 ALA A O 1
ATOM 495 N N . GLU A 1 67 ? 22.660 15.600 -20.861 1.00 97.44 67 GLU A N 1
ATOM 496 C CA . GLU A 1 67 ? 23.638 16.570 -20.347 1.00 97.44 67 GLU A CA 1
ATOM 497 C C . GLU A 1 67 ? 24.942 16.564 -21.154 1.00 97.44 67 GLU A C 1
ATOM 499 O O . GLU A 1 67 ? 25.449 17.630 -21.487 1.00 97.44 67 GLU A O 1
ATOM 504 N N . ALA A 1 68 ? 25.406 15.391 -21.592 1.00 96.38 68 ALA A N 1
ATOM 505 C CA . ALA A 1 68 ? 26.632 15.227 -22.375 1.00 96.38 68 ALA A CA 1
ATOM 506 C C . ALA A 1 68 ? 26.568 15.759 -23.830 1.00 96.38 68 ALA A C 1
ATOM 508 O O . ALA A 1 68 ? 27.435 15.435 -24.647 1.00 96.38 68 ALA A O 1
ATOM 509 N N . SER A 1 69 ? 25.545 16.535 -24.195 1.00 93.38 69 SER A N 1
ATOM 510 C CA . SER A 1 69 ? 25.437 17.151 -25.524 1.00 93.38 69 SER A CA 1
ATOM 511 C C . SER A 1 69 ? 26.484 18.254 -25.709 1.00 93.38 69 SER A C 1
ATOM 513 O O . SER A 1 69 ? 26.773 19.008 -24.782 1.00 93.38 69 SER A O 1
ATOM 515 N N . GLN A 1 70 ? 27.052 18.374 -26.912 1.00 96.12 70 GLN A N 1
ATOM 516 C CA . GLN A 1 70 ? 28.160 19.295 -27.181 1.00 96.12 70 GLN A CA 1
ATOM 517 C C . GLN A 1 70 ? 27.861 20.182 -28.390 1.00 96.12 70 GLN A C 1
ATOM 519 O O . GLN A 1 70 ? 27.610 19.679 -29.484 1.00 96.12 70 GLN A O 1
ATOM 524 N N . LEU A 1 71 ? 27.943 21.503 -28.184 1.00 95.69 71 LEU A N 1
ATOM 525 C CA . LEU A 1 71 ? 27.772 22.531 -29.217 1.00 95.69 71 LEU A CA 1
ATOM 526 C C . LEU A 1 71 ? 26.511 22.287 -30.072 1.00 95.69 71 LEU A C 1
ATOM 528 O O . LEU A 1 71 ? 25.401 22.299 -29.543 1.00 95.69 71 LEU A O 1
ATOM 532 N N . GLU A 1 72 ? 26.667 22.059 -31.376 1.00 96.81 72 GLU A N 1
ATOM 533 C CA . GLU A 1 72 ? 25.563 21.921 -32.324 1.00 96.81 72 GLU A CA 1
ATOM 534 C C . GLU A 1 72 ? 24.888 20.535 -32.317 1.00 96.81 72 GLU A C 1
ATOM 536 O O . GLU A 1 72 ? 23.840 20.386 -32.950 1.00 96.81 72 GLU A O 1
ATOM 541 N N . LEU A 1 73 ? 25.451 19.508 -31.654 1.00 96.00 73 LEU A N 1
ATOM 542 C CA . LEU A 1 73 ? 24.941 18.134 -31.771 1.00 96.00 73 LEU A CA 1
ATOM 543 C C . LEU A 1 73 ? 25.055 17.286 -30.492 1.00 96.00 73 LEU A C 1
ATOM 545 O O . LEU A 1 73 ? 26.134 17.014 -29.967 1.00 96.00 73 LEU A O 1
ATOM 549 N N . GLY A 1 74 ? 23.918 16.742 -30.051 1.00 95.12 74 GLY A N 1
ATOM 550 C CA . GLY A 1 74 ? 23.858 15.690 -29.034 1.00 95.12 74 GLY A CA 1
ATOM 551 C C . GLY A 1 74 ? 24.024 14.300 -29.651 1.00 95.12 74 GLY A C 1
ATOM 552 O O . GLY A 1 74 ? 23.086 13.752 -30.224 1.00 95.12 74 GLY A O 1
ATOM 553 N N . VAL A 1 75 ? 25.205 13.693 -29.516 1.00 96.81 75 VAL A N 1
ATOM 554 C CA . VAL A 1 75 ? 25.504 12.374 -30.117 1.00 96.81 75 VAL A CA 1
ATOM 555 C C . VAL A 1 75 ? 24.937 11.183 -29.332 1.00 96.81 75 VAL A C 1
ATOM 557 O O . VAL A 1 75 ? 24.910 10.063 -29.837 1.00 96.81 75 VAL A O 1
ATOM 560 N N . MET A 1 76 ? 24.427 11.411 -28.118 1.00 98.00 76 MET A N 1
ATOM 561 C CA . MET A 1 76 ? 23.894 10.362 -27.236 1.00 98.00 76 MET A CA 1
ATOM 562 C C . MET A 1 76 ? 22.427 9.985 -27.532 1.00 98.00 76 MET A C 1
ATOM 564 O O . MET A 1 76 ? 21.817 9.203 -26.801 1.00 98.00 76 MET A O 1
ATOM 568 N N . LEU A 1 77 ? 21.834 10.504 -28.614 1.00 96.75 77 LEU A N 1
ATOM 569 C CA . LEU A 1 77 ? 20.446 10.212 -28.996 1.00 96.75 77 LEU A CA 1
ATOM 570 C C . LEU A 1 77 ? 20.102 8.710 -29.090 1.00 96.75 77 LEU A C 1
ATOM 572 O O . LEU A 1 77 ? 19.001 8.359 -28.661 1.00 96.75 77 LEU A O 1
ATOM 576 N N . PRO A 1 78 ? 20.982 7.801 -29.568 1.00 97.81 78 PRO A N 1
ATOM 577 C CA . PRO A 1 78 ? 20.653 6.376 -29.623 1.00 97.81 78 PRO A C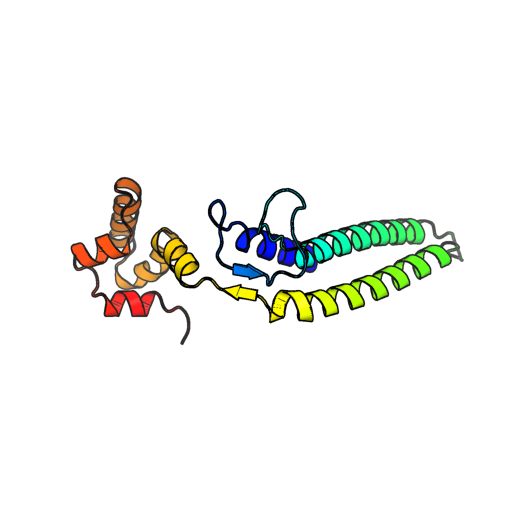A 1
ATOM 578 C C . PRO A 1 78 ? 20.312 5.762 -28.257 1.00 97.81 78 PRO A C 1
ATOM 580 O O . PRO A 1 78 ? 19.309 5.058 -28.139 1.00 97.81 78 PRO A O 1
ATOM 583 N N . ILE A 1 79 ? 21.092 6.057 -27.207 1.00 97.75 79 ILE A N 1
ATOM 584 C CA . ILE A 1 79 ? 20.846 5.500 -25.864 1.00 97.75 79 ILE A CA 1
ATOM 5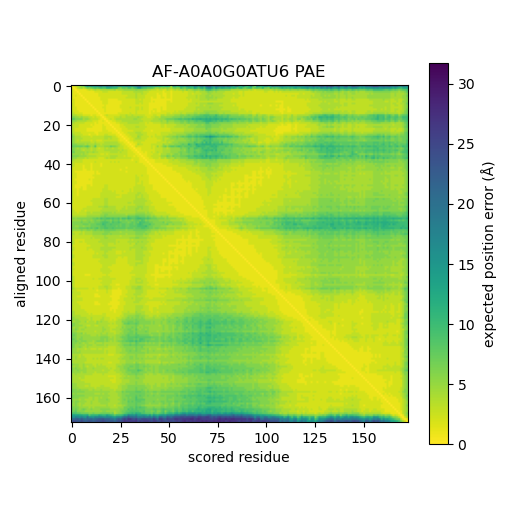85 C C . ILE A 1 79 ? 19.625 6.142 -25.192 1.00 97.75 79 ILE A C 1
ATOM 587 O O . ILE A 1 79 ? 18.900 5.469 -24.451 1.00 97.75 79 ILE A O 1
ATOM 591 N N . ILE A 1 80 ? 19.351 7.417 -25.494 1.00 98.44 80 ILE A N 1
ATOM 592 C CA . ILE A 1 80 ? 18.136 8.109 -25.047 1.00 98.44 80 ILE A CA 1
ATOM 593 C C . ILE A 1 80 ? 16.903 7.449 -25.669 1.00 98.44 80 ILE A C 1
ATOM 595 O O . ILE A 1 80 ? 15.965 7.096 -24.950 1.00 98.44 80 ILE A O 1
ATOM 599 N N . ALA A 1 81 ? 16.918 7.238 -26.987 1.00 98.31 81 ALA A N 1
ATOM 600 C CA . ALA A 1 81 ? 15.810 6.634 -27.718 1.00 98.31 81 ALA A CA 1
ATOM 601 C C . ALA A 1 81 ? 15.533 5.196 -27.256 1.00 98.31 81 ALA A C 1
ATOM 603 O O . ALA A 1 81 ? 14.384 4.869 -26.953 1.00 98.31 81 ALA A O 1
ATOM 604 N N . ASP A 1 82 ? 16.567 4.356 -27.130 1.00 98.38 82 ASP A N 1
ATOM 605 C CA . ASP A 1 82 ? 16.420 2.985 -26.621 1.00 98.38 82 ASP A CA 1
ATOM 606 C C . ASP A 1 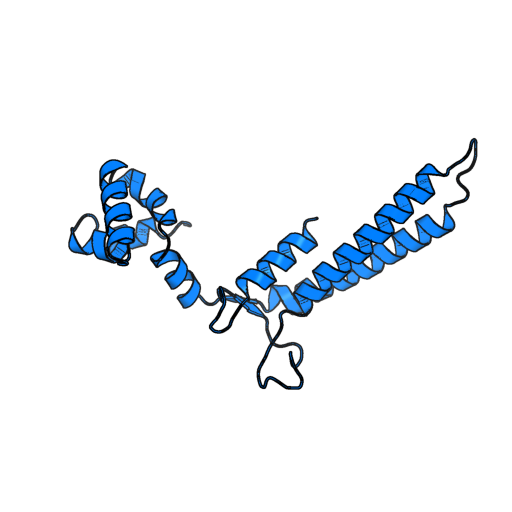82 ? 15.813 2.960 -25.209 1.00 98.38 82 ASP A C 1
ATOM 608 O O . ASP A 1 82 ? 14.853 2.227 -24.933 1.00 98.38 82 ASP A O 1
ATOM 612 N N . SER A 1 83 ? 16.326 3.812 -24.318 1.00 98.31 83 SER A N 1
ATOM 613 C CA . SER A 1 83 ? 15.846 3.901 -22.940 1.00 98.31 83 SER A CA 1
ATOM 614 C C . SER A 1 83 ? 14.384 4.334 -22.883 1.00 98.31 83 SER A C 1
ATOM 616 O O . SER A 1 83 ? 13.598 3.699 -22.178 1.00 98.31 83 SER A O 1
ATOM 618 N N . LEU A 1 84 ? 13.999 5.352 -23.658 1.00 98.19 84 LEU A N 1
ATOM 619 C CA . LEU A 1 84 ? 12.629 5.855 -23.704 1.00 98.19 84 LEU A CA 1
ATOM 620 C C . LEU A 1 84 ? 11.657 4.810 -24.268 1.00 98.19 84 LEU A C 1
ATOM 622 O O . LEU A 1 84 ? 10.629 4.532 -23.652 1.00 98.19 84 LEU A O 1
ATOM 626 N N . ILE A 1 85 ? 11.997 4.178 -25.396 1.00 98.44 85 ILE A N 1
ATOM 627 C CA . ILE A 1 85 ? 11.169 3.126 -26.007 1.00 98.44 85 ILE A CA 1
ATOM 628 C C . ILE A 1 85 ? 10.999 1.950 -25.040 1.00 98.44 85 ILE A C 1
ATOM 630 O O . ILE A 1 85 ? 9.896 1.414 -24.900 1.00 98.44 85 ILE A O 1
ATOM 634 N N . THR A 1 86 ? 12.069 1.558 -24.345 1.00 98.00 86 THR A N 1
ATOM 635 C CA . THR A 1 86 ? 12.012 0.481 -23.352 1.00 98.00 86 THR A CA 1
ATOM 636 C C . THR A 1 86 ? 11.100 0.842 -22.182 1.00 98.00 86 THR A C 1
ATOM 638 O O . THR A 1 86 ? 10.255 0.031 -21.805 1.00 98.00 86 THR A O 1
ATOM 641 N N . ILE A 1 87 ? 11.234 2.055 -21.629 1.00 98.06 87 ILE A N 1
ATOM 642 C CA . ILE A 1 87 ? 10.367 2.546 -20.547 1.00 98.06 87 ILE A CA 1
ATOM 643 C C . ILE A 1 87 ? 8.900 2.455 -20.972 1.00 98.06 87 ILE A C 1
ATOM 645 O O . ILE A 1 87 ? 8.102 1.851 -20.257 1.00 98.06 87 ILE A O 1
ATOM 649 N N . LEU A 1 88 ? 8.552 2.994 -22.144 1.00 97.94 88 LEU A N 1
ATOM 650 C CA . LEU A 1 88 ? 7.170 3.023 -22.629 1.00 97.94 88 LEU A CA 1
ATOM 651 C C . LEU A 1 88 ? 6.576 1.614 -22.760 1.00 97.94 88 LEU A C 1
ATOM 653 O O . LEU A 1 88 ? 5.479 1.364 -22.265 1.00 97.94 88 LEU A O 1
ATOM 657 N N . LYS A 1 89 ? 7.316 0.673 -23.360 1.00 98.06 89 LYS A N 1
ATOM 658 C CA . LYS A 1 89 ? 6.860 -0.717 -23.538 1.00 98.06 89 LYS A CA 1
ATOM 659 C C . LYS A 1 89 ? 6.646 -1.444 -22.211 1.00 98.06 89 LYS A C 1
ATOM 661 O O . LYS A 1 89 ? 5.628 -2.116 -22.032 1.00 98.06 89 LYS A O 1
ATOM 666 N N . VAL A 1 90 ? 7.605 -1.331 -21.288 1.00 97.56 90 VAL A N 1
ATOM 667 C CA . VAL A 1 90 ? 7.533 -2.031 -19.997 1.00 97.56 90 VAL A CA 1
ATOM 668 C C . VAL A 1 90 ? 6.421 -1.446 -19.133 1.00 97.56 90 VAL A C 1
ATOM 670 O O . VAL A 1 90 ? 5.650 -2.208 -18.555 1.00 97.56 90 VAL A O 1
ATOM 673 N N . VAL A 1 91 ? 6.288 -0.118 -19.078 1.00 97.06 91 VAL A N 1
ATOM 674 C CA . VAL A 1 91 ? 5.240 0.545 -18.289 1.00 97.06 91 VAL A CA 1
ATOM 675 C C . VAL A 1 91 ? 3.849 0.222 -18.828 1.00 97.06 91 VAL A C 1
ATOM 677 O O . VAL A 1 91 ? 2.985 -0.142 -18.036 1.00 97.06 91 VAL A O 1
ATOM 680 N N . ASP A 1 92 ? 3.633 0.288 -20.146 1.00 97.75 92 ASP A N 1
ATOM 681 C CA . ASP A 1 92 ? 2.342 -0.066 -20.757 1.00 97.75 92 ASP A CA 1
ATOM 682 C C . ASP A 1 92 ? 1.929 -1.504 -20.407 1.00 97.75 92 ASP A C 1
ATOM 684 O O .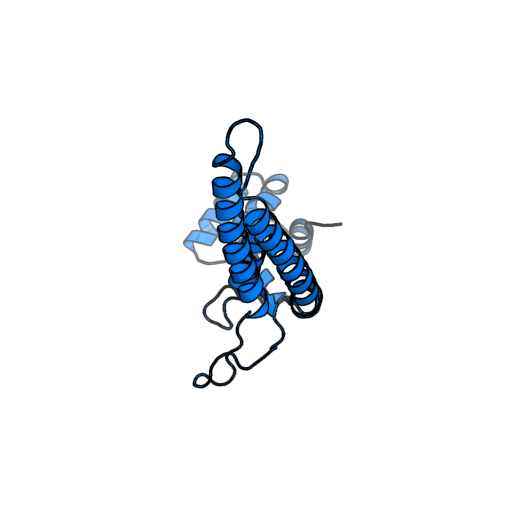 ASP A 1 92 ? 0.820 -1.753 -19.930 1.00 97.75 92 ASP A O 1
ATOM 688 N N . THR A 1 93 ? 2.862 -2.447 -20.561 1.00 97.81 93 THR A N 1
ATOM 689 C CA . THR A 1 93 ? 2.623 -3.861 -20.249 1.00 97.81 93 THR A CA 1
ATOM 690 C C . THR A 1 93 ? 2.339 -4.066 -18.760 1.00 97.81 93 THR A C 1
ATOM 692 O O . THR A 1 93 ? 1.379 -4.750 -18.399 1.00 97.81 93 THR A O 1
ATOM 695 N N . ALA A 1 94 ? 3.150 -3.465 -17.886 1.00 97.00 94 ALA A N 1
ATOM 696 C CA . ALA A 1 94 ? 3.027 -3.616 -16.442 1.00 97.00 94 ALA A CA 1
ATOM 697 C C . ALA A 1 94 ? 1.714 -3.022 -15.915 1.00 97.00 94 ALA A C 1
ATOM 699 O O . ALA A 1 94 ? 1.029 -3.670 -15.126 1.00 97.00 94 ALA A O 1
ATOM 700 N N . LEU A 1 95 ? 1.318 -1.834 -16.388 1.00 96.62 95 LEU A N 1
ATOM 701 C CA . LEU A 1 95 ? 0.068 -1.188 -15.984 1.00 96.62 95 LEU A CA 1
ATOM 702 C C . LEU A 1 95 ? -1.157 -2.010 -16.388 1.00 96.62 95 LEU A C 1
ATOM 704 O O . LEU A 1 95 ? -2.036 -2.229 -15.554 1.00 96.62 95 LEU A O 1
ATOM 708 N N . LYS A 1 96 ? -1.200 -2.515 -17.628 1.00 97.50 96 LYS A N 1
ATOM 709 C CA . LYS A 1 96 ? -2.283 -3.399 -18.091 1.00 97.50 96 LYS A CA 1
ATOM 710 C C . LYS A 1 96 ? -2.361 -4.664 -17.240 1.00 97.50 96 LYS A C 1
ATOM 712 O O . LYS A 1 96 ? -3.426 -5.014 -16.737 1.00 97.50 96 LYS A O 1
ATOM 717 N N . LEU A 1 97 ? -1.216 -5.307 -17.003 1.00 96.12 97 LEU A N 1
ATOM 718 C CA . LEU A 1 97 ? -1.153 -6.521 -16.197 1.00 96.12 97 LEU A CA 1
ATOM 719 C C . LEU A 1 97 ? -1.594 -6.273 -14.747 1.00 96.12 97 LEU A C 1
ATOM 721 O O . LEU A 1 97 ? -2.339 -7.076 -14.188 1.00 96.12 97 LEU A O 1
ATOM 725 N N . PHE A 1 98 ? -1.167 -5.164 -14.142 1.00 96.56 98 PHE A N 1
ATOM 726 C CA . PHE A 1 98 ? -1.534 -4.814 -12.773 1.00 96.56 98 PHE A CA 1
ATOM 727 C C . PHE A 1 98 ? -3.012 -4.455 -12.643 1.00 96.56 98 PHE A C 1
ATOM 729 O O . PHE A 1 98 ? -3.651 -4.886 -11.685 1.00 96.56 98 PHE A O 1
ATOM 736 N N . ALA A 1 99 ? -3.586 -3.748 -13.617 1.00 96.25 99 ALA A N 1
ATOM 737 C CA . ALA A 1 99 ? -5.017 -3.472 -13.649 1.00 96.25 99 ALA A CA 1
ATOM 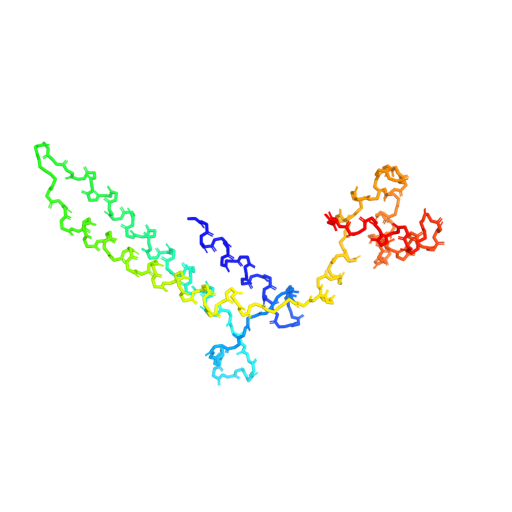738 C C . ALA A 1 99 ? -5.836 -4.771 -13.747 1.00 96.25 99 ALA A C 1
ATOM 740 O O . ALA A 1 99 ? -6.749 -4.988 -12.950 1.00 96.25 99 ALA A O 1
ATOM 741 N N . ASP A 1 100 ? -5.479 -5.657 -14.681 1.00 96.38 100 ASP A N 1
ATOM 742 C CA . ASP A 1 100 ? -6.265 -6.855 -14.982 1.00 96.38 100 ASP A CA 1
ATOM 743 C C . ASP A 1 100 ? -6.086 -7.988 -13.972 1.00 96.38 100 ASP A C 1
ATOM 745 O O . ASP A 1 100 ? -7.049 -8.680 -13.636 1.00 96.38 100 ASP A O 1
ATOM 749 N N . ARG A 1 101 ? -4.857 -8.199 -13.489 1.00 94.94 101 ARG A N 1
ATOM 750 C CA . ARG A 1 101 ? -4.515 -9.321 -12.601 1.00 94.94 101 ARG A CA 1
ATOM 751 C C . ARG A 1 101 ? -4.339 -8.912 -11.144 1.00 94.94 101 ARG A C 1
ATOM 753 O O . ARG A 1 101 ? -4.484 -9.767 -10.278 1.00 94.94 101 ARG A O 1
ATOM 760 N N . GLY A 1 102 ? -4.072 -7.637 -10.872 1.00 94.38 102 GLY A N 1
ATOM 761 C CA . GLY A 1 102 ? -3.982 -7.075 -9.526 1.00 94.38 102 GLY A CA 1
ATOM 762 C C . GLY A 1 102 ? -5.287 -6.411 -9.108 1.00 94.38 102 GLY A C 1
ATOM 763 O O . GLY A 1 102 ? -6.109 -7.044 -8.455 1.00 94.38 102 GLY A O 1
ATOM 764 N N . ILE A 1 103 ? -5.475 -5.151 -9.508 1.00 95.31 103 ILE A N 1
ATOM 765 C CA . ILE A 1 103 ? -6.535 -4.255 -9.018 1.00 95.31 103 ILE A CA 1
ATOM 766 C C . ILE A 1 103 ? -7.930 -4.876 -9.128 1.00 95.31 103 ILE A C 1
ATOM 768 O O . ILE A 1 103 ? -8.651 -4.919 -8.135 1.00 95.31 103 ILE A O 1
ATOM 772 N N . LYS A 1 104 ? -8.302 -5.415 -10.298 1.00 95.31 104 LYS A N 1
ATOM 773 C CA . LYS A 1 104 ? -9.624 -6.039 -10.506 1.00 95.31 104 LYS A CA 1
ATOM 774 C C . LYS A 1 104 ? -9.905 -7.243 -9.597 1.00 95.31 104 LYS A C 1
ATOM 776 O O . LYS A 1 104 ? -11.064 -7.601 -9.429 1.00 95.31 104 LYS A O 1
ATOM 781 N N . ASN A 1 105 ? -8.870 -7.875 -9.041 1.00 92.81 105 ASN A N 1
ATOM 782 C CA . ASN A 1 105 ? -8.986 -9.099 -8.243 1.00 92.81 105 ASN A CA 1
ATOM 783 C C . ASN A 1 105 ? -8.627 -8.888 -6.764 1.00 92.81 105 ASN A C 1
ATOM 785 O O . ASN A 1 105 ? -8.353 -9.865 -6.064 1.00 92.81 105 ASN A O 1
ATOM 789 N N . ILE A 1 106 ? -8.586 -7.639 -6.293 1.00 95.25 106 ILE A N 1
ATOM 790 C CA . ILE A 1 106 ? -8.419 -7.347 -4.870 1.00 95.25 106 ILE A CA 1
ATOM 791 C C . ILE A 1 106 ? -9.687 -7.774 -4.126 1.00 95.25 106 ILE A C 1
ATOM 793 O O . ILE A 1 106 ? -10.797 -7.395 -4.495 1.00 95.25 106 ILE A O 1
ATOM 797 N N . VAL A 1 107 ? -9.508 -8.533 -3.046 1.00 94.88 107 VAL A N 1
ATOM 798 C CA . VAL A 1 107 ? -10.584 -8.910 -2.126 1.00 94.88 107 VAL A CA 1
ATOM 799 C C . VAL A 1 107 ? -10.374 -8.182 -0.807 1.00 94.88 107 VAL A C 1
ATOM 801 O O . VAL A 1 107 ? -9.310 -8.296 -0.200 1.00 94.88 107 VAL A O 1
ATOM 804 N N . VAL A 1 108 ? -11.388 -7.441 -0.362 1.00 96.06 108 VAL A N 1
ATOM 805 C CA . VAL A 1 108 ? -11.361 -6.686 0.898 1.00 96.06 108 VAL A CA 1
ATOM 806 C C . VAL A 1 108 ? -11.862 -7.561 2.043 1.00 96.06 108 VAL A C 1
ATOM 808 O O . VAL A 1 108 ? -12.941 -8.149 1.953 1.00 96.06 108 VAL A O 1
ATOM 811 N N . ASN A 1 109 ? -11.112 -7.600 3.140 1.00 96.31 109 ASN A N 1
ATOM 812 C CA . ASN A 1 109 ? -11.531 -8.229 4.383 1.00 96.31 109 ASN A CA 1
ATOM 813 C C . ASN A 1 109 ? -12.237 -7.198 5.275 1.00 96.31 109 ASN A C 1
ATOM 815 O O . ASN A 1 109 ? -11.614 -6.530 6.099 1.00 96.31 109 ASN A O 1
ATOM 819 N N . ARG A 1 110 ? -13.558 -7.070 5.101 1.00 94.88 110 ARG A N 1
ATOM 820 C CA . ARG A 1 110 ? -14.370 -6.086 5.838 1.00 94.88 110 ARG A CA 1
ATOM 821 C C . ARG A 1 110 ? -14.308 -6.272 7.351 1.00 94.88 110 ARG A C 1
ATOM 823 O O . ARG A 1 110 ? -14.242 -5.281 8.067 1.00 94.88 110 ARG A O 1
ATOM 830 N N . GLU A 1 111 ? -14.302 -7.517 7.821 1.00 95.06 111 GLU A N 1
ATOM 831 C CA . GLU A 1 111 ? -14.215 -7.828 9.251 1.00 95.06 111 GLU A CA 1
ATOM 832 C C . GLU A 1 111 ? -12.894 -7.328 9.836 1.00 95.06 111 GLU A C 1
ATOM 834 O O . GLU A 1 111 ? -12.888 -6.669 10.872 1.00 95.06 111 GLU A O 1
ATOM 839 N N . ARG A 1 112 ? -11.779 -7.552 9.130 1.00 95.75 112 ARG A N 1
ATOM 840 C CA . ARG A 1 112 ? -10.461 -7.060 9.545 1.00 95.75 112 ARG A CA 1
ATOM 841 C C . ARG A 1 112 ? -10.364 -5.537 9.509 1.00 95.75 112 ARG A C 1
ATOM 843 O O . ARG A 1 112 ? -9.815 -4.948 10.435 1.00 95.75 112 ARG A O 1
ATOM 850 N N . CYS A 1 113 ? -10.915 -4.893 8.478 1.00 94.88 113 CYS A N 1
ATOM 851 C CA . CYS A 1 113 ? -10.986 -3.431 8.416 1.00 94.88 113 CYS A CA 1
ATOM 852 C C . CYS A 1 113 ? -11.778 -2.857 9.600 1.00 94.88 113 CYS A C 1
ATOM 854 O O . CYS A 1 113 ? -11.338 -1.890 10.218 1.00 94.88 113 CYS A O 1
ATOM 856 N N . LEU A 1 114 ? -12.918 -3.467 9.944 1.00 92.19 114 LEU A N 1
ATOM 857 C CA . LEU A 1 114 ? -13.722 -3.057 11.094 1.00 92.19 114 LEU A CA 1
ATOM 858 C C . LEU A 1 114 ? -12.974 -3.294 12.412 1.00 92.19 114 LEU A C 1
ATOM 860 O O . LEU A 1 114 ? -12.957 -2.418 13.267 1.00 92.19 114 LEU A O 1
ATOM 864 N N . GLU A 1 115 ? -12.291 -4.430 12.559 1.00 93.75 115 GLU A N 1
ATOM 865 C CA . GLU A 1 115 ? -11.452 -4.720 13.726 1.00 93.75 115 GLU A CA 1
ATOM 866 C C . GLU A 1 115 ? -10.361 -3.652 13.921 1.00 93.75 115 GLU A C 1
ATOM 868 O O . GLU A 1 115 ? -10.132 -3.190 15.039 1.00 93.75 115 GLU A O 1
ATOM 873 N N . HIS A 1 116 ? -9.688 -3.241 12.842 1.00 94.56 116 HIS A N 1
ATOM 874 C CA . HIS A 1 116 ? -8.694 -2.167 12.888 1.00 94.56 116 HIS A CA 1
ATOM 875 C C . HIS A 1 116 ? -9.311 -0.816 13.242 1.00 94.56 116 HIS A C 1
ATOM 877 O O . HIS A 1 116 ? -8.732 -0.078 14.041 1.00 94.56 116 HIS A O 1
ATOM 883 N N . LEU A 1 117 ? -10.478 -0.502 12.672 1.00 92.62 117 LEU A N 1
ATOM 884 C CA . LEU A 1 117 ? -11.209 0.718 12.985 1.00 92.62 117 LEU A CA 1
ATOM 885 C C . LEU A 1 117 ? -11.559 0.768 14.473 1.00 92.62 117 LEU A C 1
ATOM 887 O O . LEU A 1 117 ? -11.211 1.740 15.132 1.00 92.62 117 LEU A O 1
ATOM 891 N N . GLU A 1 118 ? -12.161 -0.289 15.018 1.00 92.62 118 GLU A N 1
ATOM 892 C CA . GLU A 1 118 ? -12.601 -0.345 16.418 1.00 92.62 118 GLU A CA 1
ATOM 893 C C . GLU A 1 118 ? -11.446 -0.259 17.424 1.00 92.62 118 GLU A C 1
ATOM 895 O O . GLU A 1 118 ? -11.606 0.285 18.519 1.00 92.62 118 GLU A O 1
ATOM 900 N N . LYS A 1 119 ? -10.260 -0.746 17.044 1.00 93.56 119 LYS A N 1
ATOM 901 C CA . LYS A 1 119 ? -9.031 -0.621 17.844 1.00 93.56 119 LYS A CA 1
ATOM 902 C C . LYS A 1 119 ? -8.347 0.741 17.706 1.00 93.56 119 LYS A C 1
ATOM 904 O O . LYS A 1 119 ? -7.436 1.043 18.475 1.00 93.56 119 LYS A O 1
ATOM 909 N N . SER A 1 120 ? -8.735 1.550 16.725 1.00 94.19 120 SER A N 1
ATOM 910 C CA . SER A 1 120 ? -8.115 2.842 16.452 1.00 94.19 120 SER A CA 1
ATOM 911 C C . SER A 1 120 ? -8.750 3.951 17.282 1.00 94.19 120 SER A C 1
ATOM 913 O O . SER A 1 120 ? -9.966 4.087 17.351 1.00 94.19 120 SER A O 1
ATOM 915 N N . THR A 1 121 ? -7.929 4.836 17.841 1.00 95.06 121 THR A N 1
ATOM 916 C CA . THR A 1 121 ? -8.417 6.065 18.484 1.00 95.06 121 THR A CA 1
ATOM 917 C C . THR A 1 121 ? -8.717 7.175 17.474 1.00 95.06 121 THR A C 1
ATOM 919 O O . THR A 1 121 ? -9.305 8.194 17.837 1.00 95.06 121 THR A O 1
ATOM 922 N N . ALA A 1 122 ? -8.350 7.001 16.200 1.00 93.31 122 ALA A N 1
ATOM 923 C CA . ALA A 1 122 ? -8.470 8.041 15.179 1.00 93.31 122 ALA A CA 1
ATOM 924 C C . ALA A 1 122 ? -9.927 8.430 14.892 1.00 93.31 122 ALA A C 1
ATOM 926 O O . ALA A 1 122 ? -10.208 9.599 14.633 1.00 93.31 122 ALA A O 1
ATOM 927 N N . TYR A 1 123 ? -10.877 7.493 15.005 1.00 93.00 123 TYR A N 1
ATOM 928 C CA . TYR A 1 123 ? -12.289 7.806 14.761 1.00 93.00 123 TYR A CA 1
ATOM 929 C C . TYR A 1 123 ? -12.925 8.661 15.870 1.00 93.00 123 TYR A C 1
ATOM 931 O O . TYR A 1 123 ? -14.040 9.151 15.708 1.00 93.00 123 TYR A O 1
ATOM 939 N N . SER A 1 124 ? -12.206 8.937 16.964 1.00 94.12 124 SER A N 1
ATOM 940 C CA . SER A 1 124 ? -12.636 9.886 17.999 1.00 94.12 124 SER A CA 1
ATOM 941 C C . SER A 1 124 ? -12.892 11.297 17.448 1.00 94.12 124 SER A C 1
ATOM 943 O O . SER A 1 124 ? -13.751 12.027 17.952 1.00 94.12 124 SER A O 1
ATOM 945 N N . THR A 1 125 ? -12.216 11.674 16.358 1.00 93.19 125 THR A N 1
ATOM 946 C CA . THR A 1 125 ? -12.454 12.942 15.660 1.00 93.19 125 THR A CA 1
ATOM 947 C C . THR A 1 125 ? -13.892 13.060 15.150 1.00 93.19 125 THR A C 1
ATOM 949 O O . THR A 1 125 ? -14.466 14.143 15.238 1.00 93.19 125 THR A O 1
ATOM 952 N N . LEU A 1 126 ? -14.517 11.957 14.718 1.00 92.62 126 LEU A N 1
ATOM 953 C CA . LEU A 1 126 ? -15.918 11.936 14.268 1.00 92.62 126 LEU A CA 1
ATOM 954 C C . LEU A 1 126 ? -16.905 12.174 15.423 1.00 92.62 126 LEU A C 1
ATOM 956 O O . LEU A 1 126 ? -18.003 12.686 15.222 1.00 92.62 126 LEU A O 1
ATOM 960 N N . LEU A 1 127 ? -16.502 11.847 16.651 1.00 93.12 127 LEU A N 1
ATOM 961 C CA . LEU A 1 127 ? -17.328 11.982 17.854 1.00 93.12 127 LEU A CA 1
ATOM 962 C C . LEU A 1 127 ? -17.281 13.395 18.449 1.00 93.12 127 LEU A C 1
ATOM 964 O O . LEU A 1 127 ? -18.197 13.815 19.159 1.00 93.12 127 LEU A O 1
ATOM 968 N N . THR A 1 128 ? -16.207 14.136 18.170 1.00 95.06 128 THR A N 1
ATOM 969 C CA . THR A 1 128 ? -15.922 15.439 18.789 1.00 95.06 128 THR A CA 1
ATOM 970 C C . THR A 1 128 ? -17.007 16.491 18.517 1.00 95.06 128 THR A C 1
ATOM 972 O O . THR A 1 128 ? -17.401 17.158 19.475 1.00 95.06 128 THR A O 1
ATOM 975 N N . PRO A 1 129 ? -17.575 16.620 17.298 1.00 93.19 129 PRO A N 1
ATOM 976 C CA . PRO A 1 129 ? -18.684 17.544 17.044 1.00 93.19 129 PRO A CA 1
ATOM 977 C C . PRO A 1 129 ? -19.950 17.246 17.859 1.00 93.19 129 PRO A C 1
ATOM 979 O O . PRO A 1 129 ? -20.721 18.157 18.147 1.00 93.19 129 PRO A O 1
ATOM 982 N N . ARG A 1 130 ? -20.181 15.979 18.234 1.00 93.50 130 ARG A N 1
ATOM 983 C CA . ARG A 1 130 ? -21.406 15.546 18.923 1.00 93.50 130 ARG A CA 1
ATOM 984 C C . ARG A 1 130 ? -21.278 15.546 20.445 1.00 93.50 130 ARG A C 1
ATOM 986 O O . ARG A 1 130 ? -22.252 15.862 21.126 1.00 93.50 130 ARG A O 1
ATOM 993 N N . LEU A 1 131 ? -20.113 15.153 20.960 1.00 94.69 131 LEU A N 1
ATOM 994 C CA . LEU A 1 131 ? -19.867 14.937 22.392 1.00 94.69 131 LEU A CA 1
ATOM 995 C C . LEU A 1 131 ? -18.965 16.005 23.027 1.00 94.69 131 LEU A C 1
ATOM 997 O O . LEU A 1 131 ? -18.920 16.116 24.251 1.00 94.69 131 LEU A O 1
ATOM 1001 N N . GLY A 1 132 ? -18.260 16.798 22.219 1.00 96.62 132 GLY A N 1
ATOM 1002 C CA . GLY A 1 132 ? -17.267 17.762 22.684 1.00 96.62 132 GLY A CA 1
ATOM 1003 C C . GLY A 1 132 ? -15.908 17.127 22.992 1.00 96.62 132 GLY A C 1
ATOM 1004 O O . GLY A 1 132 ? -15.796 15.950 23.344 1.00 96.62 132 GLY A O 1
ATOM 1005 N N . TYR A 1 133 ? -14.851 17.933 22.867 1.00 97.44 133 TYR A N 1
ATOM 1006 C CA . TYR A 1 133 ? -13.464 17.472 22.976 1.00 97.44 133 TYR A CA 1
ATOM 1007 C C . TYR A 1 133 ? -13.152 16.816 24.328 1.00 97.44 133 TYR A C 1
ATOM 1009 O O . TYR A 1 133 ? -12.573 15.734 24.365 1.00 97.44 133 TYR A O 1
ATOM 1017 N N . ASP A 1 134 ? -13.575 17.422 25.440 1.00 97.44 134 ASP A N 1
ATOM 1018 C CA . ASP A 1 134 ? -13.246 16.920 26.780 1.00 97.44 134 ASP A CA 1
ATOM 1019 C C . ASP A 1 134 ? -13.875 15.554 27.073 1.00 97.44 134 ASP A C 1
ATOM 1021 O O . ASP A 1 134 ? -13.235 14.690 27.679 1.00 97.44 134 ASP A O 1
ATOM 1025 N N . ALA A 1 135 ? -15.120 15.337 26.637 1.00 96.81 135 ALA A N 1
ATOM 1026 C CA . ALA A 1 135 ? -15.801 14.057 26.806 1.00 96.81 135 ALA A CA 1
ATOM 1027 C C . ALA A 1 135 ? -15.123 12.966 25.969 1.00 96.81 135 ALA A C 1
ATOM 1029 O O . ALA A 1 135 ? -14.799 11.898 26.490 1.00 96.81 135 ALA A O 1
ATOM 1030 N N . VAL A 1 136 ? -14.827 13.262 24.701 1.00 97.50 136 VAL A N 1
ATOM 1031 C CA . VAL A 1 136 ? -14.122 12.340 23.803 1.00 97.50 136 VAL A CA 1
ATOM 1032 C C . VAL A 1 136 ? -12.711 12.040 24.312 1.00 97.50 136 VAL A C 1
ATOM 1034 O O . VAL A 1 136 ? -12.296 10.885 24.323 1.00 97.50 136 VAL A O 1
ATOM 1037 N N . SER A 1 137 ? -11.989 13.041 24.820 1.00 97.88 137 SER A N 1
ATOM 1038 C CA . SER A 1 137 ? -10.649 12.860 25.385 1.00 97.88 137 SER A CA 1
ATOM 1039 C C . SER A 1 137 ? -10.654 11.900 26.577 1.00 97.88 137 SER A C 1
ATOM 1041 O O . SER A 1 137 ? -9.757 11.064 26.699 1.00 97.88 137 SER A O 1
ATOM 1043 N N . LYS A 1 138 ? -11.676 11.969 27.442 1.00 98.00 138 LYS A N 1
ATOM 1044 C CA . LYS A 1 138 ? -11.849 11.015 28.550 1.00 98.00 138 LYS A CA 1
ATOM 1045 C C . LYS A 1 138 ? -12.083 9.594 28.037 1.00 98.00 138 LYS A C 1
ATOM 1047 O O . LYS A 1 138 ? -11.424 8.680 28.522 1.00 98.00 138 LYS A O 1
ATOM 1052 N N . VAL A 1 139 ? -12.944 9.425 27.030 1.00 97.88 139 VAL A N 1
ATOM 1053 C CA . VAL A 1 139 ? -13.207 8.120 26.396 1.00 97.88 139 VAL A CA 1
ATOM 1054 C C . VAL A 1 139 ? -11.935 7.534 25.779 1.00 97.88 139 VAL A C 1
ATOM 1056 O O . VAL A 1 139 ? -11.618 6.377 26.033 1.00 97.88 139 VAL A O 1
ATOM 1059 N N . VAL A 1 140 ? -11.167 8.330 25.028 1.00 97.81 140 VAL A N 1
ATOM 1060 C CA . VAL A 1 140 ? -9.897 7.893 24.423 1.00 97.81 140 VAL A CA 1
ATOM 1061 C C . VAL A 1 140 ? -8.900 7.457 25.499 1.00 97.81 140 VAL A C 1
ATOM 1063 O O . VAL A 1 140 ? -8.304 6.388 25.387 1.00 97.81 140 VAL A O 1
ATOM 1066 N N . LYS A 1 141 ? -8.726 8.255 26.561 1.00 97.94 141 LYS A N 1
ATOM 1067 C CA . LYS A 1 141 ? -7.817 7.916 27.670 1.00 97.94 141 LYS A CA 1
ATOM 1068 C C . LYS A 1 141 ? -8.228 6.619 28.364 1.00 97.94 141 LYS A C 1
ATOM 1070 O O . LYS A 1 141 ? -7.366 5.804 28.676 1.00 97.94 141 LYS A O 1
ATOM 1075 N N . GLU A 1 142 ? -9.524 6.421 28.581 1.00 97.94 142 GLU A N 1
ATOM 1076 C CA . GLU A 1 142 ? -10.061 5.198 29.180 1.00 97.94 142 GLU A CA 1
ATOM 1077 C C . GLU A 1 142 ? -9.883 3.981 28.261 1.00 97.94 142 GLU A C 1
ATOM 1079 O O . GLU A 1 142 ? -9.451 2.930 28.729 1.00 97.94 142 GLU A O 1
ATOM 1084 N N . SER A 1 143 ? -10.119 4.131 26.954 1.00 97.75 143 SER A N 1
ATOM 1085 C CA . SER A 1 143 ? -9.900 3.083 25.946 1.00 97.75 143 SER A CA 1
ATOM 1086 C C . SER A 1 143 ? -8.448 2.612 25.937 1.00 97.75 143 SER A C 1
ATOM 1088 O O . SER A 1 143 ? -8.179 1.422 26.083 1.00 97.75 143 SER A O 1
ATOM 1090 N N . VAL A 1 144 ? -7.498 3.549 25.887 1.00 96.94 144 VAL A N 1
ATOM 1091 C CA . VAL A 1 144 ? -6.064 3.230 25.907 1.00 96.94 144 VAL A CA 1
ATOM 1092 C C . VAL A 1 144 ? -5.645 2.586 27.231 1.00 96.94 144 VAL A C 1
ATOM 1094 O O . VAL A 1 144 ? -4.884 1.623 27.224 1.00 96.94 144 VAL A O 1
ATOM 1097 N N . ALA A 1 145 ? -6.140 3.090 28.366 1.00 97.81 145 ALA A N 1
ATOM 1098 C CA . ALA A 1 145 ? -5.769 2.572 29.683 1.00 97.81 145 ALA A CA 1
ATOM 1099 C C . ALA A 1 145 ? -6.326 1.167 29.962 1.00 97.81 145 ALA A C 1
ATOM 1101 O O . ALA A 1 145 ? -5.699 0.391 30.679 1.00 97.81 145 ALA A O 1
ATOM 1102 N N . THR A 1 146 ? -7.504 0.845 29.422 1.00 96.81 146 THR A N 1
ATOM 1103 C CA . THR A 1 146 ? -8.205 -0.420 29.702 1.00 96.81 146 THR A CA 1
ATOM 1104 C C . THR A 1 146 ? -8.065 -1.459 28.592 1.00 96.81 146 THR A C 1
ATOM 1106 O O . THR A 1 146 ? -8.381 -2.625 28.812 1.00 96.81 146 THR A O 1
ATOM 1109 N N . GLY A 1 147 ? -7.621 -1.055 27.398 1.00 95.50 147 GLY A N 1
ATOM 1110 C CA . GLY A 1 147 ? -7.596 -1.897 26.200 1.00 95.50 147 GLY A CA 1
ATOM 1111 C C . GLY A 1 147 ? -8.976 -2.150 25.581 1.00 95.50 147 GLY A C 1
ATOM 1112 O O . GLY A 1 147 ? -9.073 -2.887 24.602 1.00 95.50 147 GLY A O 1
ATOM 1113 N N . ARG A 1 148 ? -10.037 -1.553 26.136 1.00 96.56 148 ARG A N 1
ATOM 1114 C CA . ARG A 1 148 ? -11.405 -1.630 25.610 1.00 96.56 148 ARG A CA 1
ATOM 1115 C C . ARG A 1 148 ? -11.572 -0.687 24.426 1.00 96.56 148 ARG A C 1
ATOM 1117 O O . ARG A 1 148 ? -10.916 0.354 24.353 1.00 96.56 148 ARG A O 1
ATOM 1124 N N . THR A 1 149 ? -12.471 -1.017 23.513 1.00 96.81 149 THR A N 1
ATOM 1125 C CA . THR A 1 149 ? -12.808 -0.154 22.372 1.00 96.81 149 THR A CA 1
ATOM 1126 C C . THR A 1 149 ? -13.535 1.108 22.838 1.00 96.81 149 THR A C 1
ATOM 1128 O O . THR A 1 149 ? -14.212 1.120 23.873 1.00 96.81 149 THR A O 1
ATOM 1131 N N . MET A 1 150 ? -13.434 2.192 22.064 1.00 96.19 150 MET A N 1
ATOM 1132 C CA . MET A 1 150 ? -14.201 3.403 22.376 1.00 96.19 150 MET A CA 1
ATOM 1133 C C . MET A 1 150 ? -15.709 3.146 22.273 1.00 96.19 150 MET A C 1
ATOM 1135 O O . MET A 1 150 ? -16.450 3.659 23.109 1.00 96.19 150 MET A O 1
ATOM 1139 N N . ARG A 1 151 ? -16.157 2.308 21.325 1.00 95.62 151 ARG A N 1
ATOM 1140 C CA . ARG A 1 151 ? -17.553 1.857 21.207 1.00 95.62 151 ARG A CA 1
ATOM 1141 C C . ARG A 1 151 ? -18.085 1.293 22.523 1.00 95.62 151 ARG A C 1
ATOM 1143 O O . ARG A 1 151 ? -19.087 1.789 23.029 1.00 95.62 151 ARG A O 1
ATOM 1150 N N . GLU A 1 152 ? -17.397 0.315 23.115 1.00 96.62 152 GLU A N 1
ATOM 1151 C CA . GLU A 1 152 ? -17.820 -0.299 24.385 1.00 96.62 152 GLU A CA 1
ATOM 1152 C C . GLU A 1 152 ? -17.998 0.744 25.497 1.00 96.62 152 GLU A C 1
ATOM 1154 O O . GLU A 1 152 ? -18.991 0.721 26.224 1.00 96.62 152 GLU A O 1
ATOM 1159 N N . ILE A 1 153 ? -17.059 1.686 25.606 1.00 97.50 153 ILE A N 1
ATOM 1160 C CA . ILE A 1 153 ? -17.063 2.733 26.636 1.00 97.50 153 ILE A CA 1
ATOM 1161 C C . ILE A 1 153 ? -18.207 3.733 26.411 1.00 97.50 153 ILE A C 1
ATOM 1163 O O . ILE A 1 153 ? -18.876 4.139 27.363 1.00 97.50 153 ILE A O 1
ATOM 1167 N N . ILE A 1 154 ? -18.445 4.135 25.160 1.00 96.75 154 ILE A N 1
ATOM 1168 C CA . ILE A 1 154 ? -19.504 5.081 24.777 1.00 96.75 154 ILE A CA 1
ATOM 1169 C C . ILE A 1 154 ? -20.884 4.518 25.115 1.00 96.75 154 ILE A C 1
ATOM 1171 O O . ILE A 1 154 ? -21.704 5.232 25.702 1.00 96.75 154 ILE A O 1
ATOM 1175 N N . LEU A 1 155 ? -21.120 3.248 24.778 1.00 96.62 155 LEU A N 1
ATOM 1176 C CA . LEU A 1 155 ? -22.394 2.568 25.012 1.00 96.62 155 LEU A CA 1
ATOM 1177 C C . LEU A 1 155 ? -22.625 2.306 26.502 1.00 96.62 155 LEU A C 1
ATOM 1179 O O . LEU A 1 155 ? -23.717 2.562 27.007 1.00 96.62 155 LEU A O 1
ATOM 1183 N N . GLU A 1 156 ? -21.594 1.866 27.232 1.00 97.00 156 GLU A N 1
ATOM 1184 C CA . GLU A 1 156 ? -21.686 1.643 28.680 1.00 97.00 156 GLU A CA 1
ATOM 1185 C C . GLU A 1 156 ? -22.041 2.932 29.427 1.00 97.00 156 GLU A C 1
ATOM 1187 O O . GLU A 1 156 ? -22.944 2.949 30.266 1.00 97.00 156 GLU A O 1
ATOM 1192 N N . LYS A 1 157 ? -21.367 4.038 29.092 1.00 96.38 157 LYS A N 1
ATOM 1193 C CA . LYS A 1 157 ? -21.626 5.350 29.701 1.00 96.38 157 LYS A CA 1
ATOM 1194 C C . LYS A 1 157 ? -22.867 6.041 29.138 1.00 96.38 157 LYS A C 1
ATOM 1196 O O . LYS A 1 157 ? -23.182 7.145 29.579 1.00 96.38 157 LYS A O 1
ATOM 1201 N N . LYS A 1 158 ? -23.568 5.409 28.187 1.00 96.31 158 LYS A N 1
ATOM 1202 C CA . LYS A 1 158 ? -24.771 5.931 27.522 1.00 96.31 158 LYS A CA 1
ATOM 1203 C C . LYS A 1 158 ? -24.556 7.327 26.927 1.00 96.31 158 LYS A C 1
ATOM 1205 O O . LYS A 1 158 ? -25.446 8.172 26.979 1.00 96.31 158 LYS A O 1
ATOM 1210 N N . LEU A 1 159 ? -23.359 7.577 26.391 1.00 95.38 159 LEU A N 1
ATOM 1211 C CA . LEU A 1 159 ? -23.024 8.851 25.745 1.00 95.38 159 LEU A CA 1
ATOM 1212 C C . LEU A 1 159 ? -23.691 8.970 24.372 1.00 95.38 159 LEU A C 1
ATOM 1214 O O . LEU A 1 159 ? -24.060 10.069 23.966 1.00 95.38 159 LEU A O 1
ATOM 1218 N N . LEU A 1 160 ? -23.844 7.837 23.684 1.00 95.50 160 LEU A N 1
ATOM 1219 C CA . LEU A 1 160 ? -24.594 7.673 22.443 1.00 95.50 160 LEU A CA 1
ATOM 1220 C C . LEU A 1 160 ? -25.298 6.316 22.462 1.00 95.50 160 LEU A C 1
ATOM 1222 O O . LEU A 1 160 ? -24.858 5.381 23.136 1.00 95.50 160 LEU A O 1
ATOM 1226 N N . THR A 1 161 ? -26.376 6.209 21.696 1.00 95.56 161 THR A N 1
ATOM 1227 C CA . THR A 1 161 ? -26.975 4.923 21.330 1.00 95.56 161 THR A CA 1
ATOM 1228 C C . THR A 1 161 ? -26.175 4.236 20.218 1.00 95.56 161 THR A C 1
ATOM 1230 O O . THR A 1 161 ? -25.443 4.892 19.477 1.00 95.56 161 THR A O 1
ATOM 1233 N N . GLU A 1 162 ? -26.361 2.921 20.055 1.00 93.94 162 GLU A N 1
ATOM 1234 C CA . GLU A 1 162 ? -25.751 2.145 18.960 1.00 93.94 162 GLU A CA 1
ATOM 1235 C C . GLU A 1 162 ? -26.043 2.774 17.591 1.00 93.94 162 GLU A C 1
ATOM 1237 O O . GLU A 1 162 ? -25.144 2.978 16.781 1.00 93.94 162 GLU A O 1
ATOM 1242 N N . ALA A 1 163 ? -27.302 3.158 17.364 1.00 93.44 163 ALA A N 1
ATOM 1243 C CA . ALA A 1 163 ? -27.740 3.750 16.107 1.00 93.44 163 ALA A CA 1
ATOM 1244 C C . ALA A 1 163 ? -27.105 5.127 15.846 1.00 93.44 163 ALA A C 1
ATOM 1246 O O . ALA A 1 163 ? -26.758 5.439 14.708 1.00 93.44 163 ALA A O 1
ATOM 1247 N N . GLU A 1 164 ? -26.940 5.957 16.883 1.00 93.50 164 GLU A N 1
ATOM 1248 C CA . GLU A 1 164 ? -26.244 7.243 16.753 1.00 93.50 164 GLU A CA 1
ATOM 1249 C C . GLU A 1 164 ? -24.758 7.051 16.441 1.00 93.50 164 GLU A C 1
ATOM 1251 O O . GLU A 1 164 ? -24.216 7.785 15.617 1.00 93.50 164 GLU A O 1
ATOM 1256 N N . LEU A 1 165 ? -24.105 6.075 17.078 1.00 92.12 165 LEU A N 1
ATOM 1257 C CA . LEU A 1 165 ? -22.693 5.790 16.847 1.00 92.12 165 LEU A CA 1
ATOM 1258 C C . LEU A 1 165 ? -22.451 5.249 15.433 1.00 92.12 165 LEU A C 1
ATOM 1260 O O . LEU A 1 165 ? -21.593 5.775 14.729 1.00 92.12 165 LEU A O 1
ATOM 1264 N N 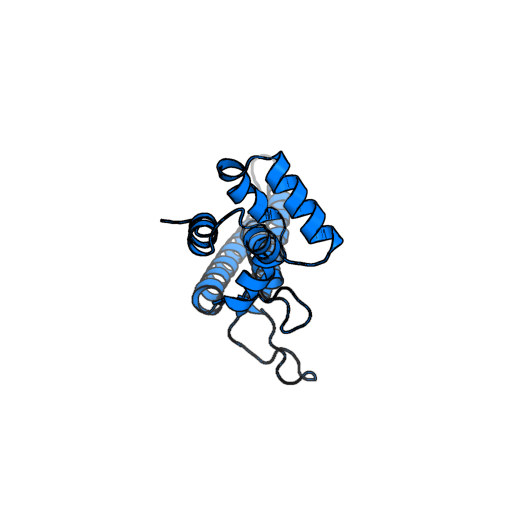. GLU A 1 166 ? -23.238 4.267 14.989 1.00 90.38 166 GLU A N 1
ATOM 1265 C CA . GLU A 1 166 ? -23.184 3.736 13.619 1.00 90.38 166 GLU A CA 1
ATOM 1266 C C . GLU A 1 166 ? -23.347 4.849 12.580 1.00 90.38 166 GLU A C 1
ATOM 1268 O O . GLU A 1 166 ? -22.561 4.951 11.638 1.00 90.38 166 GLU A O 1
ATOM 1273 N N . LYS A 1 167 ? -24.306 5.760 12.793 1.00 90.19 167 LYS A N 1
ATOM 1274 C CA . LYS A 1 167 ? -24.522 6.895 11.892 1.00 90.19 167 LYS A CA 1
ATOM 1275 C C . LYS A 1 167 ? -23.304 7.821 11.798 1.00 90.19 167 LYS A C 1
ATOM 1277 O O . LYS A 1 167 ? -23.060 8.379 10.735 1.00 90.19 167 LYS A O 1
ATOM 1282 N N . LEU A 1 168 ? -22.547 7.995 12.882 1.00 88.81 168 LEU A N 1
ATOM 1283 C CA . LEU A 1 168 ? -21.322 8.804 12.878 1.00 88.81 168 LEU A CA 1
ATOM 1284 C C . LEU A 1 168 ? -20.131 8.092 12.221 1.00 88.81 168 LEU A C 1
ATOM 1286 O O . LEU A 1 168 ? -19.216 8.763 11.751 1.00 88.81 168 LEU A O 1
ATOM 1290 N N . LEU A 1 169 ? -20.116 6.756 12.209 1.00 85.31 169 LEU A N 1
ATOM 1291 C CA . LEU A 1 169 ? -19.034 5.953 11.628 1.00 85.31 169 LEU A CA 1
ATOM 1292 C C . LEU A 1 169 ? -19.191 5.733 10.116 1.00 85.31 169 LEU A C 1
ATOM 1294 O O . LEU A 1 169 ? -18.224 5.376 9.441 1.00 85.31 169 LEU A O 1
ATOM 1298 N N . ILE A 1 170 ? -20.376 5.990 9.565 1.00 81.81 170 ILE A N 1
ATOM 1299 C CA . ILE A 1 170 ? -20.609 6.024 8.121 1.00 81.81 170 ILE A CA 1
ATOM 1300 C C . ILE A 1 170 ? -20.148 7.389 7.589 1.00 81.81 170 ILE A C 1
ATOM 1302 O O . ILE A 1 170 ? -20.809 8.405 7.772 1.00 81.81 170 ILE A O 1
ATOM 1306 N N . ILE A 1 171 ? -18.982 7.413 6.935 1.00 65.69 171 ILE A N 1
ATOM 1307 C CA . ILE A 1 171 ? -18.346 8.648 6.426 1.00 65.69 171 ILE A CA 1
ATOM 1308 C C . ILE A 1 171 ? -18.918 9.080 5.055 1.00 65.69 171 ILE A C 1
ATOM 1310 O O . ILE A 1 171 ? -18.664 10.197 4.610 1.00 65.69 171 ILE A O 1
ATOM 1314 N N . TYR A 1 172 ? -19.717 8.236 4.392 1.00 49.88 172 TYR A N 1
ATOM 1315 C CA . TYR A 1 172 ? -20.283 8.512 3.067 1.00 49.88 172 TYR A CA 1
ATOM 1316 C C . TYR A 1 172 ? -21.802 8.285 3.043 1.00 49.88 172 TYR A C 1
ATOM 1318 O O . TYR A 1 172 ? -22.252 7.166 3.293 1.00 49.88 172 TYR A O 1
ATOM 1326 N N . GLU A 1 173 ? -22.556 9.336 2.703 1.00 39.50 173 GLU A N 1
ATOM 1327 C CA . GLU A 1 173 ? -23.861 9.253 2.022 1.00 39.50 173 GLU A CA 1
ATOM 1328 C C . GLU A 1 173 ? -23.654 9.484 0.518 1.00 39.50 173 GLU A C 1
ATOM 1330 O O . GLU A 1 173 ? -22.825 10.360 0.167 1.00 39.50 173 GLU A O 1
#

Mean predicted aligned error: 4.53 Å